Protein AF-A0A5E8CM77-F1 (afdb_monomer_lite)

Structure (mmCIF, N/CA/C/O backbone):
data_AF-A0A5E8CM77-F1
#
_entry.id   AF-A0A5E8CM77-F1
#
loop_
_atom_site.group_PDB
_atom_site.id
_atom_site.type_symbol
_atom_site.label_atom_id
_atom_site.label_alt_id
_atom_site.label_comp_id
_atom_site.label_asym_id
_atom_site.label_entity_id
_atom_site.label_seq_id
_atom_site.pdbx_PDB_ins_code
_atom_site.Cartn_x
_atom_site.Cartn_y
_atom_site.Cartn_z
_atom_site.occupancy
_atom_site.B_iso_or_equiv
_atom_site.auth_seq_id
_atom_site.auth_comp_id
_atom_site.auth_asym_id
_atom_site.auth_atom_id
_atom_site.pdbx_PDB_model_num
ATOM 1 N N . MET A 1 1 ? -7.711 -9.624 -10.843 1.00 57.88 1 MET A N 1
ATOM 2 C CA . MET 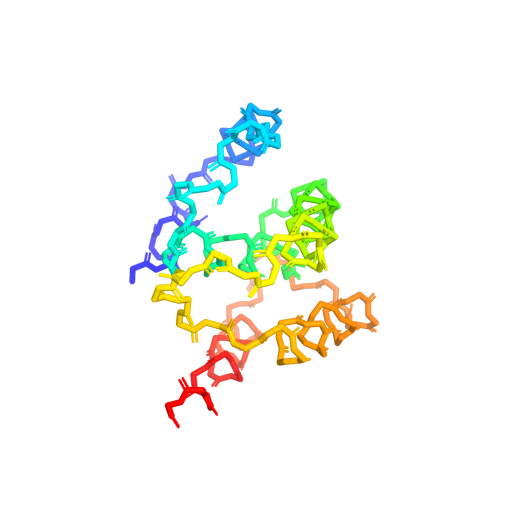A 1 1 ? -8.148 -8.214 -10.787 1.00 57.88 1 MET A CA 1
ATOM 3 C C . MET A 1 1 ? -7.085 -7.274 -10.222 1.00 57.88 1 MET A C 1
ATOM 5 O O . MET A 1 1 ? -6.697 -6.394 -10.967 1.00 57.88 1 MET A O 1
ATOM 9 N N . CYS A 1 2 ? -6.543 -7.426 -8.999 1.00 73.75 2 CYS A N 1
ATOM 10 C CA . CYS A 1 2 ? -5.488 -6.498 -8.528 1.00 73.75 2 CYS A CA 1
ATOM 11 C C . CYS A 1 2 ? -4.236 -6.499 -9.426 1.00 73.75 2 CYS A C 1
ATOM 13 O O . CYS A 1 2 ? -3.762 -5.435 -9.798 1.00 73.75 2 CYS A O 1
ATOM 15 N N . LEU A 1 3 ? -3.752 -7.673 -9.846 1.00 72.12 3 LEU A N 1
ATOM 16 C CA . LEU A 1 3 ? -2.615 -7.768 -10.768 1.00 72.12 3 LEU A CA 1
ATOM 17 C C . LEU A 1 3 ? -2.882 -7.047 -12.100 1.00 72.12 3 LEU A C 1
ATOM 19 O O . LEU A 1 3 ? -2.096 -6.198 -12.506 1.00 72.12 3 LEU A O 1
ATOM 23 N N . ASP A 1 4 ? -4.023 -7.331 -12.729 1.00 74.12 4 ASP A N 1
ATOM 24 C CA . ASP A 1 4 ? -4.399 -6.759 -14.029 1.00 74.12 4 ASP A CA 1
ATOM 25 C C . ASP A 1 4 ? -4.550 -5.233 -13.967 1.00 74.12 4 ASP A C 1
ATOM 27 O O . ASP A 1 4 ? -4.164 -4.527 -14.896 1.00 74.12 4 ASP A O 1
ATOM 31 N N . CYS A 1 5 ? -5.080 -4.706 -12.858 1.00 75.44 5 CYS A N 1
ATOM 32 C CA . CYS A 1 5 ? -5.170 -3.266 -12.638 1.00 75.44 5 CYS A CA 1
ATOM 33 C C . CYS A 1 5 ? -3.785 -2.627 -12.505 1.00 75.44 5 CYS A C 1
ATOM 35 O O . CYS A 1 5 ? -3.554 -1.565 -13.062 1.00 75.44 5 CYS A O 1
ATOM 37 N N . HIS A 1 6 ? -2.858 -3.253 -11.782 1.00 77.75 6 HIS A N 1
ATOM 38 C CA . HIS A 1 6 ? -1.551 -2.656 -11.509 1.00 77.75 6 HIS A CA 1
ATOM 39 C C . HIS A 1 6 ? -0.526 -2.853 -12.632 1.00 77.75 6 HIS A C 1
ATOM 41 O O . HIS A 1 6 ? 0.410 -2.067 -12.720 1.00 77.75 6 HIS A O 1
ATOM 47 N N . MET A 1 7 ? -0.691 -3.863 -13.490 1.00 80.69 7 MET A N 1
ATOM 48 C CA . MET A 1 7 ? 0.160 -4.060 -14.671 1.00 80.69 7 MET A CA 1
ATOM 49 C C . MET A 1 7 ? -0.138 -3.074 -15.805 1.00 80.69 7 MET A C 1
ATOM 51 O O . MET A 1 7 ? 0.757 -2.739 -16.571 1.00 80.69 7 MET A O 1
ATOM 55 N N . ASN A 1 8 ? -1.391 -2.633 -15.939 1.00 82.88 8 ASN A N 1
ATOM 56 C CA . ASN A 1 8 ? -1.831 -1.807 -17.070 1.00 82.88 8 ASN A CA 1
ATOM 57 C C . ASN A 1 8 ? -1.826 -0.298 -16.775 1.00 82.88 8 ASN A C 1
ATOM 59 O O . ASN A 1 8 ? -2.203 0.496 -17.636 1.00 82.88 8 ASN A O 1
ATOM 63 N N . LEU A 1 9 ? -1.442 0.112 -15.564 1.00 85.00 9 LEU A N 1
ATOM 64 C CA . LEU A 1 9 ? -1.411 1.513 -15.150 1.00 85.00 9 LEU A CA 1
ATOM 65 C C . LEU A 1 9 ? 0.024 2.024 -15.084 1.00 85.00 9 LEU A C 1
ATOM 67 O O . LEU A 1 9 ? 0.916 1.334 -14.599 1.00 85.00 9 LEU A O 1
ATOM 71 N N . SER A 1 10 ? 0.233 3.264 -15.527 1.00 88.25 10 SER A N 1
ATOM 72 C CA . SER A 1 10 ? 1.542 3.897 -15.411 1.00 88.25 10 SER A CA 1
ATOM 73 C C . SER A 1 10 ? 1.858 4.245 -13.955 1.00 88.25 10 SER A C 1
ATOM 75 O O . SER A 1 10 ? 0.974 4.545 -13.142 1.00 88.25 10 SER A O 1
ATOM 77 N N . ASN A 1 11 ? 3.148 4.257 -13.635 1.00 87.00 11 ASN A N 1
ATOM 78 C CA . ASN A 1 11 ? 3.632 4.624 -12.312 1.00 87.00 11 ASN A CA 1
ATOM 79 C C . ASN A 1 11 ? 3.218 6.054 -11.917 1.00 87.00 11 ASN A C 1
ATOM 81 O O . ASN A 1 11 ? 2.915 6.291 -10.746 1.00 87.00 11 ASN A O 1
ATOM 85 N N . GLU A 1 12 ? 3.150 6.987 -12.874 1.00 89.62 12 GLU A N 1
ATOM 86 C CA . GLU A 1 12 ? 2.690 8.367 -12.668 1.00 89.62 12 GLU A CA 1
ATOM 87 C C . GLU A 1 12 ? 1.205 8.426 -12.310 1.00 89.62 12 GLU A C 1
ATOM 89 O O . GLU A 1 12 ? 0.816 9.168 -11.406 1.00 89.62 12 GLU A O 1
ATOM 94 N N . TYR A 1 13 ? 0.372 7.631 -12.989 1.00 90.19 13 TYR A N 1
ATOM 95 C CA . TYR A 1 13 ? -1.060 7.567 -12.703 1.00 90.19 13 TYR A CA 1
ATOM 96 C C . TYR A 1 13 ? -1.323 7.038 -11.289 1.00 90.19 13 TYR A C 1
ATOM 98 O O . TYR A 1 13 ? -2.135 7.601 -10.548 1.00 90.19 13 TYR A O 1
ATOM 106 N N . ILE A 1 14 ? -0.613 5.976 -10.897 1.00 89.25 14 ILE A N 1
ATOM 107 C CA . ILE A 1 14 ? -0.720 5.390 -9.557 1.00 89.25 14 ILE A CA 1
ATOM 108 C C . ILE A 1 14 ? -0.245 6.394 -8.503 1.00 89.25 14 ILE A C 1
ATOM 110 O O . ILE A 1 14 ? -0.949 6.612 -7.522 1.00 89.25 14 ILE A O 1
ATOM 114 N N . ASN A 1 15 ? 0.893 7.054 -8.727 1.00 88.81 15 ASN A N 1
ATOM 115 C CA . ASN A 1 15 ? 1.424 8.066 -7.814 1.00 88.81 15 ASN A CA 1
ATOM 116 C C . ASN A 1 15 ? 0.417 9.202 -7.592 1.00 88.81 15 ASN A C 1
ATOM 118 O O . ASN A 1 15 ? 0.115 9.552 -6.450 1.00 88.81 15 ASN A O 1
ATOM 122 N N . LYS A 1 16 ? -0.165 9.727 -8.676 1.00 89.62 16 LYS A N 1
ATOM 123 C CA . LYS A 1 16 ? -1.205 10.755 -8.592 1.00 89.62 16 LYS A CA 1
ATOM 124 C C . LYS A 1 16 ? -2.415 10.262 -7.798 1.00 89.62 16 LYS A C 1
ATOM 126 O O . LYS A 1 16 ? -2.828 10.919 -6.853 1.00 89.62 16 LYS A O 1
ATOM 131 N N . SER A 1 17 ? -2.916 9.069 -8.118 1.00 88.19 17 SER A N 1
ATOM 132 C CA . SER A 1 17 ? -4.068 8.473 -7.427 1.00 88.19 17 SER A CA 1
ATOM 133 C C . SER A 1 17 ? -3.820 8.262 -5.928 1.00 88.19 17 SER A C 1
ATOM 135 O O . SER A 1 17 ? -4.725 8.455 -5.121 1.00 88.19 17 SER A O 1
ATOM 137 N N . LEU A 1 18 ? -2.599 7.874 -5.543 1.00 89.62 18 LEU A N 1
ATOM 138 C CA . LEU A 1 18 ? -2.196 7.737 -4.141 1.00 89.62 18 LEU A CA 1
ATOM 139 C C . LEU A 1 18 ? -2.069 9.105 -3.464 1.00 89.62 18 LEU A C 1
ATOM 141 O O . LEU A 1 18 ? -2.542 9.277 -2.344 1.00 89.62 18 LEU A O 1
ATOM 145 N N . SER A 1 19 ? -1.470 10.083 -4.139 1.00 86.75 19 SER A N 1
ATOM 146 C CA . SER A 1 19 ? -1.294 11.438 -3.604 1.00 86.75 19 SER A CA 1
ATOM 147 C C . SER A 1 19 ? -2.630 12.152 -3.372 1.00 86.75 19 SER A C 1
ATOM 149 O O . SER A 1 19 ? -2.766 12.890 -2.400 1.00 86.75 19 SER A O 1
ATOM 151 N N . ASP A 1 20 ? -3.628 11.874 -4.213 1.00 85.81 20 ASP A N 1
ATOM 152 C CA . ASP A 1 20 ? -4.992 12.404 -4.096 1.00 85.81 20 ASP A CA 1
ATOM 153 C C . ASP A 1 20 ? -5.831 11.663 -3.025 1.00 85.81 20 ASP A C 1
ATOM 155 O O . ASP A 1 20 ? -6.945 12.077 -2.693 1.00 85.81 20 ASP A O 1
ATOM 159 N N . SER A 1 21 ? -5.318 10.562 -2.458 1.00 80.56 21 SER A N 1
ATOM 160 C CA . SER A 1 21 ? -6.028 9.753 -1.461 1.00 80.56 21 SER A CA 1
ATOM 161 C C . SER A 1 21 ? -5.857 10.313 -0.037 1.00 80.56 21 SER A C 1
ATOM 163 O O . SER A 1 21 ? -4.977 9.932 0.736 1.00 80.56 21 SER A O 1
ATOM 165 N N . GLY A 1 22 ? -6.713 11.279 0.298 1.00 76.69 22 GLY A N 1
ATOM 166 C CA . GLY A 1 22 ? -6.721 11.969 1.587 1.00 76.69 22 GLY A CA 1
ATOM 167 C C . GLY A 1 22 ? -7.415 11.212 2.730 1.00 76.69 22 GLY A C 1
ATOM 168 O O . GLY A 1 22 ? -8.284 10.355 2.530 1.00 76.69 22 GLY A O 1
ATOM 169 N N . SER A 1 23 ? -7.046 11.562 3.967 1.00 83.31 23 SER A N 1
ATOM 170 C CA . SER A 1 23 ? -7.597 10.966 5.198 1.00 83.31 23 SER A CA 1
ATOM 171 C C . SER A 1 23 ? -9.101 11.192 5.386 1.00 83.31 23 SER A C 1
ATOM 173 O O . SER A 1 23 ? -9.779 10.409 6.055 1.00 83.31 23 SER A O 1
ATOM 175 N N . GLU A 1 24 ? -9.648 12.226 4.751 1.00 86.94 24 GLU A N 1
ATOM 176 C CA . GLU A 1 24 ? -11.070 12.547 4.733 1.00 86.94 24 GLU A CA 1
ATOM 177 C C . GLU A 1 24 ? -11.921 11.431 4.107 1.00 86.94 24 GLU A C 1
ATOM 179 O O . GLU A 1 24 ? -13.103 11.312 4.432 1.00 86.94 24 GLU A O 1
ATOM 184 N N . TYR A 1 25 ? -11.333 10.560 3.279 1.00 87.44 25 TYR A N 1
ATOM 185 C CA . TYR A 1 25 ? -12.038 9.468 2.602 1.00 87.44 25 TYR A CA 1
ATOM 186 C C . TYR A 1 25 ? -11.919 8.108 3.295 1.00 87.44 25 TYR A C 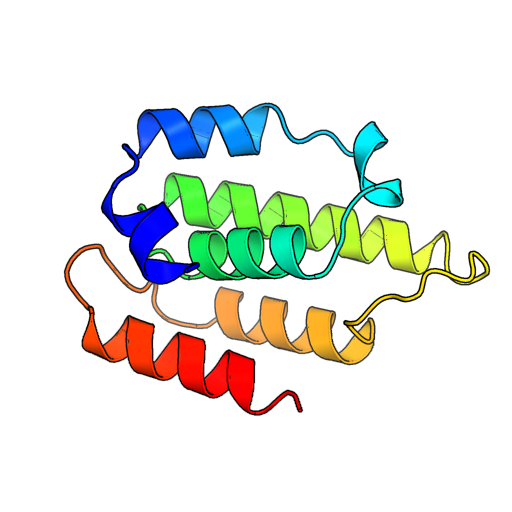1
ATOM 188 O O . TYR A 1 25 ? -12.536 7.148 2.835 1.00 87.44 25 TYR A O 1
ATOM 196 N N . PHE A 1 26 ? -11.198 7.997 4.414 1.00 89.69 26 PHE A N 1
ATOM 197 C CA . PHE A 1 26 ? -10.964 6.708 5.083 1.00 89.69 26 PHE A CA 1
ATOM 198 C C . PHE A 1 26 ? -12.243 5.979 5.510 1.00 89.69 26 PHE A C 1
ATOM 200 O O . PHE A 1 26 ? -12.289 4.752 5.488 1.00 89.69 26 PHE A O 1
ATOM 207 N N . HIS A 1 27 ? -13.315 6.712 5.806 1.00 86.31 27 HIS A N 1
ATOM 208 C CA . HIS A 1 27 ? -14.628 6.137 6.106 1.00 86.31 27 HIS A CA 1
ATOM 209 C C . HIS A 1 27 ? -15.295 5.429 4.912 1.00 86.31 27 HIS A C 1
ATOM 211 O O . HIS A 1 27 ? -16.256 4.691 5.107 1.00 86.31 27 HIS A O 1
ATOM 217 N N . LYS A 1 28 ? -14.811 5.657 3.684 1.00 86.38 28 LYS A N 1
ATOM 218 C CA . LYS A 1 28 ? -15.300 5.019 2.450 1.00 86.38 28 LYS A CA 1
ATOM 219 C C . LYS A 1 28 ? -14.431 3.846 1.999 1.00 86.38 28 LYS A C 1
ATOM 221 O O . LYS A 1 28 ? -14.782 3.189 1.023 1.00 86.38 28 LYS A O 1
ATOM 226 N N . TYR A 1 29 ? -13.293 3.606 2.653 1.00 86.81 29 TYR A N 1
ATOM 227 C CA . TYR A 1 29 ? -12.380 2.541 2.251 1.00 86.81 29 TYR A CA 1
ATOM 228 C C . TYR A 1 29 ? -13.009 1.176 2.528 1.00 86.81 29 TYR A C 1
ATOM 230 O O . TYR A 1 29 ? -13.465 0.903 3.639 1.00 86.81 29 TYR A O 1
ATOM 238 N N . ASN A 1 30 ? -12.988 0.313 1.518 1.00 83.00 30 ASN A N 1
ATOM 239 C CA . ASN A 1 30 ? -13.399 -1.085 1.602 1.00 83.00 30 ASN A CA 1
ATOM 240 C C . ASN A 1 30 ? -12.199 -2.019 1.357 1.00 83.00 30 ASN A C 1
ATOM 242 O O . ASN A 1 30 ? -11.081 -1.563 1.097 1.00 83.00 30 ASN A O 1
ATOM 246 N N . SER A 1 31 ? -12.418 -3.334 1.406 1.00 81.94 31 SER A N 1
ATOM 247 C CA . SER A 1 31 ? -11.363 -4.328 1.158 1.00 81.94 31 SER A CA 1
ATOM 248 C C . SER A 1 31 ? -10.642 -4.147 -0.170 1.00 81.94 31 SER A C 1
ATOM 250 O O . SER A 1 31 ? -9.432 -4.345 -0.224 1.00 81.94 31 SER A O 1
ATOM 252 N N . THR A 1 32 ? -11.337 -3.719 -1.225 1.00 84.75 32 THR A N 1
ATOM 253 C CA . THR A 1 32 ? -10.721 -3.475 -2.535 1.00 84.75 32 THR A CA 1
ATOM 254 C C . THR A 1 32 ? -9.708 -2.335 -2.453 1.00 84.75 32 THR A C 1
ATOM 256 O O . THR A 1 32 ? -8.575 -2.498 -2.908 1.00 84.75 32 THR A O 1
ATOM 259 N N . ASN A 1 33 ? -10.055 -1.219 -1.799 1.00 88.00 33 ASN A N 1
ATOM 260 C CA . ASN A 1 33 ? -9.110 -0.118 -1.570 1.00 88.00 33 ASN A CA 1
ATOM 261 C C . ASN A 1 33 ? -7.870 -0.594 -0.801 1.00 88.00 33 ASN A C 1
ATOM 263 O O . ASN A 1 33 ? -6.743 -0.293 -1.195 1.00 88.00 33 ASN A O 1
ATOM 267 N N . ILE A 1 34 ? -8.074 -1.370 0.269 1.00 88.19 34 ILE A N 1
ATOM 268 C CA . ILE A 1 34 ? -6.975 -1.886 1.094 1.00 88.19 34 ILE A CA 1
ATOM 269 C C . ILE A 1 34 ? -6.091 -2.853 0.303 1.00 88.19 34 ILE A C 1
ATOM 271 O O . ILE A 1 34 ? -4.869 -2.747 0.375 1.00 88.19 34 ILE A O 1
ATOM 275 N N . CYS A 1 35 ? -6.670 -3.739 -0.507 1.00 86.25 35 CYS A N 1
ATOM 276 C CA . CYS A 1 35 ? -5.919 -4.649 -1.370 1.00 86.25 35 CYS A CA 1
ATOM 277 C C . CYS A 1 35 ? -5.046 -3.898 -2.385 1.00 86.25 35 CYS A C 1
ATOM 279 O O . CYS A 1 35 ? -3.874 -4.237 -2.532 1.00 86.25 35 CYS A O 1
ATOM 281 N N . HIS A 1 36 ? -5.571 -2.857 -3.041 1.00 87.44 36 HIS A N 1
ATOM 282 C CA . HIS A 1 36 ? -4.784 -2.032 -3.967 1.00 87.44 36 HIS A CA 1
ATOM 283 C C . HIS A 1 36 ? -3.640 -1.294 -3.265 1.00 87.44 36 HIS A C 1
ATOM 285 O O . HIS A 1 36 ? -2.522 -1.249 -3.777 1.00 87.44 36 HIS A O 1
ATOM 291 N N . LEU A 1 37 ? -3.883 -0.770 -2.061 1.00 90.94 37 LEU A N 1
ATOM 292 C CA . LEU A 1 37 ? -2.837 -0.138 -1.260 1.00 90.94 37 LEU A CA 1
ATOM 293 C C . LEU A 1 37 ? -1.759 -1.137 -0.829 1.00 90.94 37 LEU A C 1
ATOM 295 O O . LEU A 1 37 ? -0.575 -0.844 -0.964 1.00 90.94 37 LEU A O 1
ATOM 299 N N . LEU A 1 38 ? -2.141 -2.325 -0.350 1.00 90.19 38 LEU A N 1
ATOM 300 C CA . LEU A 1 38 ? -1.197 -3.388 0.013 1.00 90.19 38 LEU A CA 1
ATOM 301 C C . LEU A 1 38 ? -0.361 -3.829 -1.191 1.00 90.19 38 LEU A C 1
ATOM 303 O O . LEU A 1 38 ? 0.837 -4.073 -1.058 1.00 90.19 38 LEU A O 1
ATOM 307 N N . PHE A 1 39 ? -0.974 -3.881 -2.371 1.00 89.00 39 PHE A N 1
ATOM 308 C CA . PHE A 1 39 ? -0.286 -4.198 -3.611 1.00 89.00 39 PHE A CA 1
ATOM 309 C C . PHE A 1 39 ? 0.729 -3.114 -3.991 1.00 89.00 39 PHE A C 1
ATOM 311 O O . PHE A 1 39 ? 1.895 -3.437 -4.210 1.00 89.00 39 PHE A O 1
ATOM 318 N N . SER A 1 40 ? 0.350 -1.833 -3.983 1.00 90.88 40 SER A N 1
ATOM 319 C CA . SER A 1 40 ? 1.302 -0.728 -4.190 1.00 90.88 40 SER A CA 1
ATOM 320 C C . SER A 1 40 ? 2.425 -0.736 -3.146 1.00 90.88 40 SER A C 1
ATOM 322 O O . SER A 1 40 ? 3.593 -0.551 -3.485 1.00 90.88 40 SER A O 1
ATOM 324 N N . ALA A 1 41 ? 2.098 -1.024 -1.882 1.00 92.31 41 ALA A N 1
ATOM 325 C CA . ALA A 1 41 ? 3.051 -1.110 -0.776 1.00 92.31 41 ALA A CA 1
ATOM 326 C C . ALA A 1 41 ? 4.078 -2.246 -0.939 1.00 92.31 41 ALA A C 1
ATOM 328 O O . ALA A 1 41 ? 5.143 -2.199 -0.322 1.00 92.31 41 ALA A O 1
ATOM 329 N N . SER A 1 42 ? 3.808 -3.240 -1.791 1.00 90.00 42 SER A N 1
ATOM 330 C CA . SER A 1 42 ? 4.770 -4.305 -2.095 1.00 90.00 42 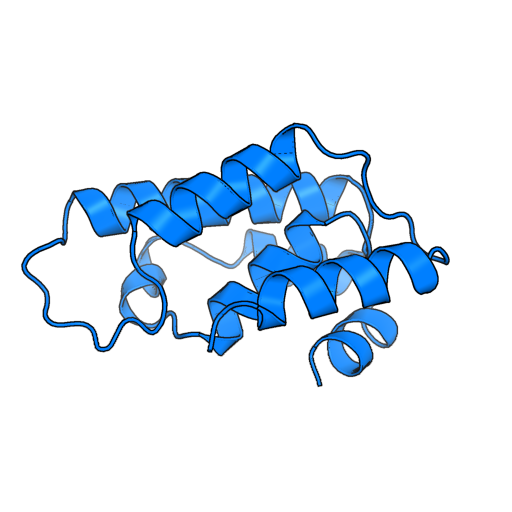SER A CA 1
ATOM 331 C C . SER A 1 42 ? 6.015 -3.803 -2.838 1.00 90.00 42 SER A C 1
ATOM 333 O O . SER A 1 42 ? 7.078 -4.404 -2.704 1.00 90.00 42 SER A O 1
ATOM 335 N N . GLY A 1 43 ? 5.919 -2.688 -3.574 1.00 88.88 43 GLY A N 1
ATOM 336 C CA . GLY A 1 43 ? 6.992 -2.188 -4.445 1.00 88.88 43 GLY A CA 1
ATOM 337 C C . GLY A 1 43 ? 6.779 -2.422 -5.935 1.00 88.88 43 GLY A C 1
ATOM 338 O O . GLY A 1 43 ? 7.543 -1.855 -6.714 1.00 88.88 43 GLY A O 1
ATOM 339 N N . PHE A 1 44 ? 5.752 -3.192 -6.326 1.00 86.75 44 PHE A N 1
ATOM 340 C CA . PHE A 1 44 ? 5.581 -3.642 -7.715 1.00 86.75 44 PHE A CA 1
ATOM 341 C C . PHE A 1 44 ? 5.569 -2.492 -8.725 1.00 86.75 44 PHE A C 1
ATOM 343 O O . PHE A 1 44 ? 6.202 -2.576 -9.769 1.00 86.75 44 PHE A O 1
ATOM 350 N N . ASN A 1 45 ? 4.907 -1.388 -8.378 1.00 86.06 45 ASN A N 1
ATOM 351 C CA . ASN A 1 45 ? 4.823 -0.186 -9.204 1.00 86.06 45 ASN A CA 1
ATOM 352 C C . ASN A 1 45 ? 5.842 0.881 -8.788 1.00 86.06 45 ASN A C 1
ATOM 354 O O . ASN A 1 45 ? 5.485 2.047 -8.731 1.00 86.06 45 ASN A O 1
ATOM 358 N N . ASN A 1 46 ? 7.082 0.502 -8.467 1.00 89.19 46 ASN A N 1
ATOM 359 C CA . ASN A 1 46 ? 8.183 1.349 -7.982 1.00 89.19 46 ASN A CA 1
ATOM 360 C C . ASN A 1 46 ? 8.187 1.718 -6.479 1.00 89.19 46 ASN A C 1
ATOM 362 O O . ASN A 1 46 ? 7.214 1.588 -5.732 1.00 89.19 46 ASN A O 1
ATOM 366 N N . LEU A 1 47 ? 9.349 2.216 -6.034 1.00 91.50 47 LEU A N 1
ATOM 367 C CA . LEU A 1 47 ? 9.624 2.560 -4.634 1.00 91.50 47 LEU A CA 1
ATOM 368 C C . LEU A 1 47 ? 8.878 3.806 -4.131 1.00 91.50 47 LEU A C 1
ATOM 370 O O . LEU A 1 47 ? 8.613 3.914 -2.930 1.00 91.50 47 LEU A O 1
ATOM 374 N N . ILE A 1 48 ? 8.533 4.737 -5.024 1.00 92.75 48 ILE A N 1
ATOM 375 C CA . ILE A 1 48 ? 7.761 5.938 -4.680 1.00 92.75 48 ILE A CA 1
ATOM 376 C C . ILE A 1 48 ? 6.336 5.520 -4.311 1.00 92.75 48 ILE A C 1
ATOM 378 O O . ILE A 1 48 ? 5.865 5.842 -3.220 1.00 92.75 48 ILE A O 1
ATOM 382 N N . ASN A 1 49 ? 5.695 4.712 -5.159 1.00 91.62 49 ASN A N 1
ATOM 383 C CA . ASN A 1 49 ? 4.351 4.190 -4.922 1.00 91.62 49 ASN A CA 1
ATOM 384 C C . ASN A 1 49 ? 4.298 3.309 -3.670 1.00 91.62 49 ASN A C 1
ATOM 386 O O . ASN A 1 49 ? 3.352 3.420 -2.889 1.00 91.62 49 ASN A O 1
ATOM 390 N N . ARG A 1 50 ? 5.348 2.518 -3.405 1.00 93.19 50 ARG A N 1
ATOM 391 C CA . ARG A 1 50 ? 5.494 1.793 -2.132 1.00 93.19 50 ARG A CA 1
ATOM 392 C C . ARG A 1 50 ? 5.480 2.720 -0.927 1.00 93.19 50 ARG A C 1
ATOM 394 O O . ARG A 1 50 ? 4.754 2.462 0.030 1.00 93.19 50 ARG A O 1
ATOM 401 N N . SER A 1 51 ? 6.287 3.776 -0.963 1.00 93.81 51 SER A N 1
ATOM 402 C CA . SER A 1 51 ? 6.427 4.704 0.162 1.00 93.81 51 SER A CA 1
ATOM 403 C C . SER A 1 51 ? 5.118 5.446 0.442 1.00 93.81 51 SER A C 1
ATOM 405 O O . SER A 1 51 ? 4.691 5.518 1.594 1.00 93.81 51 SER A O 1
ATOM 407 N N . LEU A 1 52 ? 4.441 5.919 -0.610 1.00 94.25 52 LEU A N 1
ATOM 408 C CA . LEU A 1 52 ? 3.136 6.576 -0.503 1.00 94.25 52 LEU A CA 1
ATOM 409 C C . LEU A 1 52 ? 2.059 5.625 0.027 1.00 94.25 52 LEU A C 1
ATOM 411 O O . LEU A 1 52 ? 1.353 5.959 0.976 1.00 94.25 52 LEU A O 1
ATOM 415 N N . ALA A 1 53 ? 1.958 4.419 -0.535 1.00 94.38 53 ALA A N 1
ATOM 416 C CA . ALA A 1 53 ? 0.963 3.441 -0.110 1.00 94.38 53 ALA A CA 1
ATOM 417 C C . ALA A 1 53 ? 1.158 3.002 1.349 1.00 94.38 53 ALA A C 1
ATOM 419 O O . ALA A 1 53 ? 0.179 2.885 2.085 1.00 94.38 53 ALA A O 1
ATOM 420 N N . LEU A 1 54 ? 2.407 2.813 1.795 1.00 94.81 54 LEU A N 1
ATOM 421 C CA . LEU A 1 54 ? 2.712 2.531 3.199 1.00 94.81 54 LEU A CA 1
ATOM 422 C C . LEU A 1 54 ? 2.264 3.671 4.117 1.00 94.81 54 LEU A C 1
ATOM 424 O O . LEU A 1 54 ? 1.613 3.403 5.124 1.00 94.81 54 LEU A O 1
ATOM 428 N N . LEU A 1 55 ? 2.545 4.925 3.752 1.00 95.12 55 LEU A N 1
ATOM 429 C CA . LEU A 1 55 ? 2.108 6.090 4.523 1.00 95.12 55 LEU A CA 1
ATOM 430 C C . LEU A 1 55 ? 0.576 6.154 4.638 1.00 95.12 55 LEU A C 1
ATOM 432 O O . LEU A 1 55 ? 0.041 6.369 5.726 1.00 95.12 55 LEU A O 1
ATOM 436 N N . ILE A 1 56 ? -0.143 5.921 3.537 1.00 94.94 56 ILE A N 1
ATOM 437 C CA . ILE A 1 56 ? -1.614 5.904 3.524 1.00 94.94 56 ILE A CA 1
ATOM 438 C C . ILE A 1 56 ? -2.152 4.776 4.411 1.00 94.94 56 ILE A C 1
ATOM 440 O O . ILE A 1 56 ? -3.064 5.007 5.203 1.00 94.94 56 ILE A O 1
ATOM 444 N N . LEU A 1 57 ? -1.580 3.571 4.323 1.00 93.50 57 LEU A N 1
ATOM 445 C CA . LEU A 1 57 ? -1.981 2.430 5.149 1.00 93.50 57 LEU A CA 1
ATOM 446 C C . LEU A 1 57 ? -1.730 2.677 6.647 1.00 93.50 57 LEU A C 1
ATOM 448 O O . LEU A 1 57 ? -2.546 2.280 7.479 1.00 93.50 57 LEU A O 1
ATOM 452 N N . GLU A 1 58 ? -0.637 3.352 7.005 1.00 93.38 58 GLU A N 1
ATOM 453 C CA . GLU A 1 58 ? -0.345 3.742 8.389 1.00 93.38 58 GLU A CA 1
ATOM 454 C C . GLU A 1 58 ? -1.321 4.800 8.907 1.00 93.38 58 GLU A C 1
ATOM 456 O O . GLU A 1 58 ? -1.857 4.659 10.011 1.00 93.38 58 GLU A O 1
ATOM 461 N N . ASN A 1 59 ? -1.619 5.813 8.093 1.00 93.81 59 ASN A N 1
ATOM 462 C CA . ASN A 1 59 ? -2.623 6.825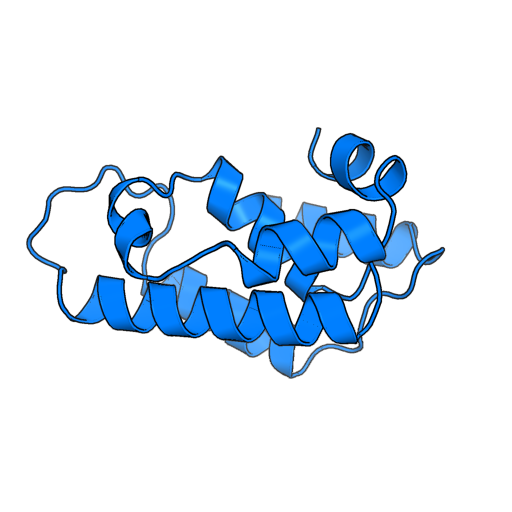 8.413 1.00 93.81 59 ASN A CA 1
ATOM 463 C C . ASN A 1 59 ? -4.016 6.199 8.566 1.00 93.81 59 ASN A C 1
ATOM 465 O O . ASN A 1 59 ? -4.752 6.546 9.493 1.00 93.81 59 ASN A O 1
ATOM 469 N N . TYR A 1 60 ? -4.358 5.236 7.709 1.00 91.81 60 TYR A N 1
ATOM 470 C CA . TYR A 1 60 ? -5.604 4.485 7.802 1.00 91.81 60 TYR A CA 1
ATOM 471 C C . TYR A 1 60 ? -5.665 3.661 9.094 1.00 91.81 60 TYR A C 1
ATOM 473 O O . TYR A 1 60 ? -6.644 3.757 9.830 1.00 91.81 60 TYR A O 1
ATOM 481 N N . LEU A 1 61 ? -4.602 2.928 9.451 1.00 89.88 61 LEU A N 1
ATOM 482 C CA . LEU A 1 61 ? -4.523 2.213 10.732 1.00 89.88 61 LEU A CA 1
ATOM 483 C C . LEU A 1 61 ? -4.677 3.137 11.941 1.00 89.88 61 LEU A C 1
ATOM 485 O O . LEU A 1 61 ? -5.374 2.795 12.903 1.00 89.88 61 LEU A O 1
ATOM 489 N N . PHE A 1 62 ? -4.024 4.299 11.913 1.00 90.38 62 PHE A N 1
ATOM 490 C CA . PHE A 1 62 ? -4.165 5.293 12.968 1.00 90.38 62 PHE A CA 1
ATOM 491 C C . PHE A 1 62 ? -5.618 5.760 13.078 1.00 90.38 62 PHE A C 1
ATOM 493 O O . PHE A 1 62 ? -6.183 5.761 14.175 1.00 90.38 62 PHE A O 1
ATOM 500 N N . TRP A 1 63 ? -6.253 6.070 11.949 1.00 90.75 63 TRP A N 1
ATOM 501 C CA . TRP A 1 63 ? -7.656 6.457 11.904 1.00 90.75 63 TRP A CA 1
ATOM 502 C C . TRP A 1 63 ? -8.583 5.354 12.440 1.00 90.75 63 TRP A C 1
ATOM 504 O O . TRP A 1 63 ? -9.431 5.643 13.285 1.00 90.75 63 TRP A O 1
ATOM 514 N N . LEU A 1 64 ? -8.369 4.086 12.071 1.00 87.06 64 LEU A N 1
ATOM 515 C CA . LEU A 1 64 ? -9.102 2.941 12.632 1.00 87.06 64 LEU A CA 1
ATOM 516 C C . LEU A 1 64 ? -8.973 2.861 14.153 1.00 87.06 64 LEU A C 1
ATOM 518 O O . LEU A 1 64 ? -9.955 2.638 14.860 1.00 87.06 64 LEU A O 1
ATOM 522 N N . SER A 1 65 ? -7.767 3.090 14.677 1.00 85.81 65 SER A N 1
ATOM 523 C CA . SER A 1 65 ? -7.514 3.046 16.119 1.00 85.81 65 SER A CA 1
ATOM 524 C C . SER A 1 65 ? -8.278 4.118 16.907 1.00 85.81 65 SER A C 1
ATOM 526 O O . SER A 1 65 ? -8.591 3.895 18.079 1.00 85.81 65 SER A O 1
ATOM 528 N N . LYS A 1 66 ? -8.597 5.253 16.268 1.00 87.75 66 LYS A N 1
ATOM 529 C CA . LYS A 1 66 ? -9.382 6.359 16.838 1.00 87.75 66 LYS A CA 1
ATOM 530 C C . LYS A 1 66 ? -10.889 6.177 16.657 1.00 87.75 66 LYS A C 1
ATOM 532 O O . LYS A 1 66 ? -11.652 6.711 17.452 1.00 87.75 66 LYS A O 1
ATOM 537 N N . ASN A 1 67 ? -11.304 5.392 15.664 1.00 84.81 67 ASN A N 1
ATOM 538 C CA . ASN A 1 67 ? -12.700 5.219 15.261 1.00 84.81 67 ASN A CA 1
ATOM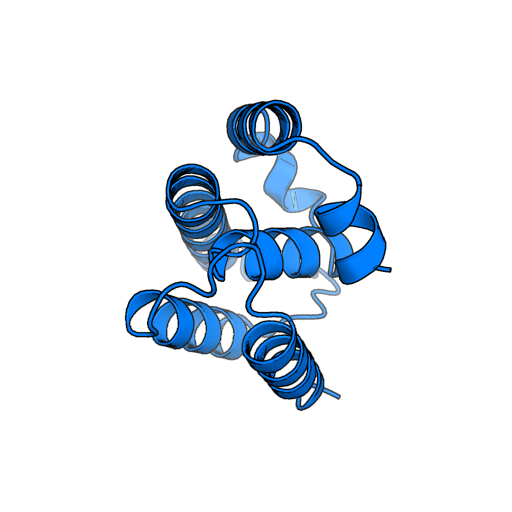 539 C C . ASN A 1 67 ? -13.248 3.804 15.542 1.00 84.81 67 ASN A C 1
ATOM 541 O O . ASN A 1 67 ? -14.200 3.371 14.901 1.00 84.81 67 ASN A O 1
ATOM 545 N N . LYS A 1 68 ? -12.681 3.087 16.526 1.00 65.25 68 LYS A N 1
ATOM 546 C CA . LYS A 1 68 ? -13.002 1.678 16.854 1.00 65.25 68 LYS A CA 1
ATOM 547 C C . LYS A 1 68 ? -14.484 1.373 17.122 1.00 65.25 68 LYS A C 1
ATOM 549 O O . LYS A 1 68 ? -14.876 0.219 17.024 1.00 65.25 68 LYS A O 1
ATOM 554 N N . ASN A 1 69 ? -15.286 2.379 17.473 1.00 59.47 69 ASN A N 1
ATOM 555 C CA . ASN A 1 69 ? -16.715 2.221 17.767 1.00 59.47 69 ASN A CA 1
ATOM 556 C C . ASN A 1 69 ? -17.611 2.352 16.528 1.00 59.47 69 ASN A C 1
ATOM 558 O O . ASN A 1 69 ? -18.824 2.175 16.633 1.00 59.47 69 ASN A O 1
ATOM 562 N N . ILE A 1 70 ? -17.049 2.689 15.366 1.00 60.97 70 ILE A N 1
ATOM 563 C CA . ILE A 1 70 ? -17.817 2.724 14.129 1.00 60.97 70 ILE A CA 1
ATOM 564 C C . ILE A 1 70 ? -17.874 1.294 13.602 1.00 60.97 70 ILE A C 1
ATOM 566 O O . ILE A 1 70 ? -16.844 0.686 13.316 1.00 60.97 70 ILE A O 1
ATOM 570 N N . ASN A 1 71 ? -19.091 0.759 13.522 1.00 51.91 71 ASN A N 1
ATOM 571 C CA . ASN A 1 71 ? -19.399 -0.598 13.087 1.00 51.91 71 ASN A CA 1
ATOM 572 C C . ASN A 1 71 ? -19.184 -0.720 11.570 1.00 51.91 71 ASN A C 1
ATOM 574 O O . ASN A 1 71 ? -20.122 -0.881 10.792 1.00 51.91 71 ASN A O 1
ATOM 578 N N . PHE A 1 72 ? -17.946 -0.538 11.125 1.00 55.41 72 PHE A N 1
ATOM 579 C CA . PHE A 1 72 ? -17.586 -0.846 9.762 1.00 55.41 72 PHE A CA 1
ATOM 580 C C . PHE A 1 72 ? -17.559 -2.364 9.644 1.00 55.41 72 PHE A C 1
ATOM 582 O O . PHE A 1 72 ? -16.873 -3.038 10.413 1.00 55.41 72 PHE A O 1
ATOM 589 N N . GLN A 1 73 ? -18.269 -2.899 8.655 1.00 52.44 73 GLN A N 1
ATOM 590 C CA . GLN A 1 73 ? -17.961 -4.210 8.091 1.00 52.44 73 GLN A CA 1
ATOM 591 C C . GLN A 1 73 ? -16.566 -4.123 7.455 1.00 52.44 73 GLN A C 1
ATOM 593 O O . GLN A 1 73 ? -16.412 -3.982 6.248 1.00 52.44 73 GLN A O 1
ATOM 598 N N . GLN A 1 74 ? -15.535 -4.052 8.291 1.00 59.34 74 GLN A N 1
ATOM 599 C CA . GLN A 1 74 ? -14.155 -4.037 7.859 1.00 59.34 74 GLN A CA 1
ATOM 600 C C . GLN A 1 74 ? -13.719 -5.481 7.727 1.00 59.34 74 GLN A C 1
ATOM 602 O O . GLN A 1 74 ? -13.501 -6.171 8.721 1.00 59.34 74 GLN A O 1
ATOM 607 N N . ASP A 1 75 ? -13.539 -5.903 6.481 1.00 58.69 75 ASP A N 1
ATOM 608 C CA . ASP A 1 75 ? -12.989 -7.214 6.130 1.00 58.69 75 ASP A CA 1
ATOM 609 C C . ASP A 1 75 ? -11.589 -7.447 6.747 1.00 58.69 75 ASP A C 1
ATOM 611 O O . ASP A 1 75 ? -11.104 -8.575 6.824 1.00 58.69 75 ASP A O 1
ATOM 615 N N . PHE A 1 76 ? -10.929 -6.384 7.230 1.00 63.62 76 PHE A N 1
ATOM 616 C CA . PHE A 1 76 ? -9.611 -6.431 7.854 1.00 63.62 76 PHE A CA 1
ATOM 617 C C . PHE A 1 76 ? -9.652 -6.147 9.359 1.00 63.62 76 PHE A C 1
ATOM 619 O O . PHE A 1 76 ? -9.911 -5.034 9.809 1.00 63.62 76 PHE A O 1
ATOM 626 N N . ASN A 1 77 ? -9.253 -7.142 10.155 1.00 75.25 77 ASN A N 1
ATOM 627 C CA . ASN A 1 77 ? -8.930 -6.954 11.568 1.00 75.25 77 ASN A CA 1
ATOM 628 C C . ASN A 1 77 ? -7.714 -6.009 11.720 1.00 75.25 77 ASN A C 1
ATOM 630 O O . ASN A 1 77 ? -6.665 -6.255 11.121 1.00 75.25 77 ASN A O 1
ATOM 634 N N . ILE A 1 78 ? -7.818 -4.973 12.566 1.00 80.06 78 ILE A N 1
ATOM 635 C CA . ILE A 1 78 ? -6.749 -3.984 12.837 1.00 80.06 78 ILE A CA 1
ATOM 636 C C . ILE A 1 78 ? -5.403 -4.652 13.167 1.00 80.06 78 ILE A C 1
ATOM 638 O O . ILE A 1 78 ? -4.362 -4.236 12.657 1.00 80.06 78 ILE A O 1
ATOM 642 N N . SER A 1 79 ? -5.405 -5.696 14.004 1.00 81.81 79 SER A N 1
ATOM 643 C CA . SER A 1 79 ? -4.184 -6.425 14.377 1.00 81.81 79 SER A CA 1
ATOM 644 C C . SER A 1 79 ? -3.548 -7.098 13.160 1.00 81.81 79 SER A C 1
ATOM 646 O O . SER A 1 79 ? -2.333 -7.035 12.969 1.00 81.81 79 SER A O 1
ATOM 648 N N . LYS A 1 80 ? -4.383 -7.672 12.292 1.00 81.38 80 LYS A N 1
ATOM 649 C CA . LYS A 1 80 ? -3.952 -8.340 11.066 1.00 81.38 80 LYS A CA 1
ATOM 650 C C . LYS A 1 80 ? -3.341 -7.349 10.080 1.00 81.38 80 LYS A C 1
ATOM 652 O O . LYS A 1 80 ? -2.228 -7.575 9.614 1.00 81.38 80 LYS A O 1
ATOM 657 N N . LEU A 1 81 ? -4.020 -6.229 9.828 1.00 84.88 81 LEU A N 1
ATOM 658 C CA . LEU A 1 81 ? -3.514 -5.174 8.948 1.00 84.88 81 LEU A CA 1
ATOM 659 C C . LEU A 1 81 ? -2.208 -4.567 9.487 1.00 84.88 81 LEU A C 1
ATOM 661 O O . LEU A 1 81 ? -1.260 -4.379 8.729 1.00 84.88 81 LEU A O 1
ATOM 665 N N . SER A 1 82 ? -2.109 -4.348 10.803 1.00 88.25 82 SER A N 1
ATOM 666 C CA . SER A 1 82 ? -0.867 -3.897 11.447 1.00 88.25 82 SER A CA 1
ATOM 667 C C . SER A 1 82 ? 0.296 -4.863 11.227 1.00 88.25 82 SER A C 1
ATOM 669 O O . SER A 1 82 ? 1.398 -4.427 10.891 1.00 88.25 82 SER A O 1
ATOM 671 N N . ASN A 1 83 ? 0.060 -6.169 11.367 1.00 87.75 83 ASN A N 1
ATOM 672 C CA . ASN A 1 83 ? 1.088 -7.175 11.120 1.00 87.75 83 ASN A CA 1
ATOM 673 C C . ASN A 1 83 ? 1.501 -7.219 9.644 1.00 87.75 83 ASN A C 1
ATOM 675 O O . ASN A 1 83 ? 2.697 -7.245 9.368 1.00 87.75 83 ASN A O 1
ATOM 679 N N . LEU A 1 84 ? 0.549 -7.138 8.706 1.00 88.00 84 LEU A N 1
ATOM 680 C CA . LEU A 1 84 ? 0.860 -7.081 7.274 1.00 88.00 84 LEU A CA 1
ATOM 681 C C . LEU A 1 84 ? 1.760 -5.892 6.927 1.00 88.00 84 LEU A C 1
ATOM 683 O O . LEU A 1 84 ? 2.780 -6.075 6.267 1.00 88.00 84 LEU A O 1
ATOM 687 N N . ILE A 1 85 ? 1.419 -4.688 7.395 1.00 90.62 85 ILE A N 1
ATOM 688 C CA . ILE A 1 85 ? 2.233 -3.493 7.132 1.00 90.62 85 ILE A CA 1
ATOM 689 C C . ILE A 1 85 ? 3.644 -3.675 7.693 1.00 90.62 85 ILE A C 1
ATOM 691 O O . ILE A 1 85 ? 4.615 -3.403 6.990 1.00 90.62 85 ILE A O 1
ATOM 695 N N . LYS A 1 86 ? 3.784 -4.184 8.926 1.00 90.31 86 LYS A N 1
ATOM 696 C CA . LYS A 1 86 ? 5.103 -4.468 9.517 1.00 90.31 86 LYS A CA 1
ATOM 697 C C . LYS A 1 86 ? 5.915 -5.422 8.645 1.00 90.31 86 LYS A C 1
ATOM 699 O O . LYS A 1 86 ? 7.076 -5.129 8.367 1.00 90.31 86 LYS A O 1
ATOM 704 N N . THR A 1 87 ? 5.306 -6.512 8.179 1.00 88.88 87 THR A N 1
ATOM 705 C CA . THR A 1 87 ? 5.953 -7.474 7.280 1.00 88.88 87 THR A CA 1
ATOM 706 C C . THR A 1 87 ? 6.396 -6.811 5.976 1.00 88.88 87 THR A C 1
ATOM 708 O O . THR A 1 87 ? 7.543 -6.983 5.570 1.00 88.88 87 THR A O 1
ATOM 711 N N . ILE A 1 88 ? 5.546 -5.999 5.342 1.00 89.88 88 ILE A N 1
ATOM 712 C CA . ILE A 1 88 ? 5.879 -5.306 4.086 1.00 89.88 88 ILE A CA 1
ATOM 713 C C . ILE A 1 88 ? 7.038 -4.315 4.275 1.00 89.88 88 ILE A C 1
ATOM 715 O O . ILE A 1 88 ? 7.907 -4.207 3.406 1.00 89.88 88 ILE A O 1
ATOM 719 N N . LYS A 1 89 ? 7.091 -3.604 5.410 1.00 88.25 89 LYS A N 1
ATOM 720 C CA . LYS A 1 89 ? 8.161 -2.631 5.694 1.00 88.25 89 LYS A CA 1
ATOM 721 C C . LYS A 1 89 ? 9.542 -3.283 5.777 1.00 88.25 89 LYS A C 1
ATOM 723 O O . LYS A 1 89 ? 10.502 -2.678 5.306 1.00 88.25 89 LYS A O 1
ATOM 728 N N . VAL A 1 90 ? 9.632 -4.492 6.340 1.00 88.00 90 VAL A N 1
ATOM 729 C CA . VAL A 1 90 ? 10.901 -5.235 6.490 1.00 88.00 90 VAL A CA 1
ATOM 730 C C . VAL A 1 90 ? 11.221 -6.154 5.308 1.00 88.00 90 VAL A C 1
ATOM 732 O O . VAL A 1 90 ? 12.336 -6.660 5.213 1.00 88.00 90 VAL A O 1
ATOM 735 N N . SER A 1 91 ? 10.258 -6.377 4.412 1.00 85.62 91 SER A N 1
ATOM 736 C CA . SER A 1 91 ? 10.452 -7.177 3.202 1.00 85.62 91 SER A CA 1
ATOM 737 C C . SER A 1 91 ? 11.203 -6.388 2.131 1.00 85.62 91 SER A C 1
ATOM 739 O O . SER A 1 91 ? 11.066 -5.165 2.028 1.00 85.62 91 SER A O 1
ATOM 741 N N . GLN A 1 92 ? 11.963 -7.105 1.301 1.00 86.19 92 GLN A N 1
ATOM 742 C CA . GLN A 1 92 ? 12.530 -6.536 0.080 1.00 86.19 92 GLN A CA 1
ATOM 743 C C . GLN A 1 92 ? 11.397 -6.058 -0.846 1.00 86.19 92 GLN A C 1
ATOM 745 O O . GLN A 1 92 ? 10.397 -6.771 -0.974 1.00 86.19 92 GLN A O 1
ATOM 750 N N . PRO A 1 93 ? 11.516 -4.873 -1.476 1.00 86.81 93 PRO A N 1
ATOM 751 C CA . PRO A 1 93 ? 10.544 -4.420 -2.461 1.00 86.81 93 PRO A CA 1
ATOM 752 C C . PRO A 1 93 ? 10.452 -5.407 -3.626 1.00 86.81 93 PRO A C 1
ATOM 754 O O . PRO A 1 93 ? 11.470 -5.817 -4.182 1.00 86.81 93 PRO A O 1
ATOM 757 N N . ILE A 1 94 ? 9.231 -5.753 -4.014 1.00 85.38 94 ILE A N 1
ATOM 758 C CA . ILE A 1 94 ? 8.957 -6.549 -5.209 1.00 85.38 94 ILE A CA 1
ATOM 759 C C . ILE A 1 94 ? 9.078 -5.602 -6.392 1.00 85.38 94 ILE A C 1
ATOM 761 O O . ILE A 1 94 ? 8.241 -4.725 -6.534 1.00 85.38 94 ILE A O 1
ATOM 765 N N . LEU A 1 95 ? 10.126 -5.708 -7.201 1.00 78.56 95 LEU A N 1
ATOM 766 C CA . LEU A 1 95 ? 10.313 -4.795 -8.328 1.00 78.56 95 LEU A CA 1
ATOM 767 C C . LEU A 1 95 ? 9.434 -5.190 -9.519 1.00 78.56 95 LEU A C 1
ATOM 769 O O . LEU A 1 95 ? 9.068 -6.355 -9.689 1.00 78.56 95 LEU A O 1
ATOM 773 N N . GLU A 1 96 ? 9.125 -4.200 -10.356 1.00 67.44 96 GLU A N 1
ATOM 774 C CA . GLU A 1 96 ? 8.489 -4.393 -11.657 1.00 67.44 96 GLU A CA 1
ATOM 775 C C . GLU A 1 96 ? 9.286 -5.472 -12.420 1.00 67.44 96 GLU A C 1
ATOM 777 O O . GLU A 1 96 ? 10.509 -5.361 -12.538 1.00 67.44 96 GLU A O 1
ATOM 782 N N . ASN A 1 97 ? 8.602 -6.538 -12.860 1.00 69.88 97 ASN A N 1
ATOM 783 C CA . ASN A 1 97 ? 9.111 -7.794 -13.457 1.00 69.88 97 ASN A CA 1
ATOM 784 C C . ASN A 1 97 ? 9.298 -9.010 -12.527 1.00 69.88 97 ASN A C 1
ATOM 786 O O . ASN A 1 97 ? 9.362 -10.131 -13.041 1.00 69.88 97 ASN A O 1
ATOM 790 N N . ASP A 1 98 ? 9.285 -8.871 -11.196 1.00 80.62 98 ASP A N 1
ATOM 791 C CA . ASP A 1 98 ? 9.299 -10.037 -10.291 1.00 80.62 98 ASP A CA 1
ATOM 792 C C . ASP A 1 98 ? 7.883 -10.580 -10.034 1.00 80.62 98 ASP A C 1
ATOM 794 O O . ASP A 1 98 ? 7.311 -10.524 -8.940 1.00 80.62 98 ASP A O 1
ATOM 798 N N . THR A 1 99 ? 7.294 -11.117 -11.101 1.00 73.44 99 THR A N 1
ATOM 799 C CA . THR A 1 99 ? 5.929 -11.664 -11.087 1.00 73.44 99 THR A CA 1
ATOM 800 C C . THR A 1 99 ? 5.800 -12.846 -10.116 1.00 73.44 99 THR A C 1
ATOM 802 O O . THR A 1 99 ? 4.735 -13.062 -9.542 1.00 73.44 99 THR A O 1
ATOM 805 N N . ASN A 1 100 ? 6.881 -13.594 -9.871 1.00 78.94 100 ASN A N 1
ATOM 806 C CA . ASN A 1 100 ? 6.873 -14.728 -8.945 1.00 78.94 100 ASN A CA 1
ATOM 807 C C . ASN A 1 100 ? 6.811 -14.273 -7.485 1.00 78.94 100 ASN A C 1
ATOM 809 O O . ASN A 1 100 ? 5.975 -14.783 -6.730 1.00 78.94 100 ASN A O 1
ATOM 813 N N . ALA A 1 101 ? 7.638 -13.300 -7.089 1.00 80.81 101 ALA A N 1
ATOM 814 C CA . ALA A 1 101 ? 7.548 -12.705 -5.759 1.00 80.81 101 ALA A CA 1
ATOM 815 C C . ALA A 1 101 ? 6.179 -12.052 -5.544 1.00 80.81 101 ALA A C 1
ATOM 817 O O . ALA A 1 101 ? 5.593 -12.180 -4.467 1.00 80.81 101 ALA A O 1
ATOM 818 N N . LEU A 1 102 ? 5.619 -11.435 -6.585 1.00 76.12 102 LEU A N 1
ATOM 819 C CA . LEU A 1 102 ? 4.285 -10.855 -6.539 1.00 76.12 102 LEU A CA 1
ATOM 820 C C . LEU A 1 102 ? 3.176 -11.895 -6.350 1.00 76.12 102 LEU A C 1
ATOM 822 O O . LEU A 1 102 ? 2.302 -11.714 -5.506 1.00 76.12 102 LEU A O 1
ATOM 826 N N . ILE A 1 103 ? 3.207 -13.001 -7.095 1.00 76.62 103 ILE A N 1
ATOM 827 C CA . ILE A 1 103 ? 2.253 -14.104 -6.917 1.00 76.62 103 ILE A CA 1
ATOM 828 C C . ILE A 1 103 ? 2.363 -14.669 -5.499 1.00 76.62 103 ILE A C 1
ATOM 830 O O . ILE A 1 103 ? 1.341 -14.937 -4.867 1.00 76.62 103 ILE A O 1
ATOM 834 N N . LEU A 1 104 ? 3.582 -14.834 -4.978 1.00 79.06 104 LEU A N 1
ATOM 835 C CA . LEU A 1 104 ? 3.804 -15.297 -3.610 1.00 79.06 104 LEU A CA 1
ATOM 836 C C . LEU A 1 104 ? 3.236 -14.308 -2.583 1.00 79.06 104 LEU A C 1
ATOM 838 O O . LEU A 1 104 ? 2.577 -14.719 -1.629 1.00 79.06 104 LEU A O 1
ATOM 842 N N . PHE A 1 105 ? 3.429 -13.009 -2.806 1.00 80.69 105 PHE A N 1
ATOM 843 C CA . PHE A 1 105 ? 2.852 -11.951 -1.986 1.00 80.69 105 PHE A CA 1
ATOM 844 C C . PHE A 1 105 ? 1.321 -11.998 -1.988 1.00 80.69 105 PHE A C 1
ATOM 846 O O . PHE A 1 105 ? 0.718 -12.048 -0.919 1.00 80.69 105 PHE A O 1
ATOM 853 N N . ILE A 1 106 ? 0.687 -12.084 -3.161 1.00 75.56 106 ILE A N 1
ATOM 854 C CA . ILE A 1 106 ? -0.775 -12.201 -3.290 1.00 75.56 106 ILE A CA 1
ATOM 855 C C . ILE A 1 106 ? -1.286 -13.468 -2.595 1.00 75.56 106 ILE A C 1
ATOM 857 O O . ILE A 1 106 ? -2.282 -13.412 -1.879 1.00 75.56 106 ILE A O 1
ATOM 861 N N . LYS A 1 107 ? -0.597 -14.605 -2.745 1.00 74.12 107 LYS A N 1
ATOM 862 C CA . LYS A 1 107 ? -0.953 -15.843 -2.035 1.00 74.12 107 LYS A CA 1
ATOM 863 C C . LYS A 1 107 ? -0.886 -15.661 -0.521 1.00 74.12 107 LYS A C 1
ATOM 865 O O . LYS A 1 107 ? -1.800 -16.088 0.174 1.00 74.12 107 LYS A O 1
ATOM 870 N N . ASN A 1 108 ? 0.131 -14.967 -0.014 1.00 69.75 108 ASN A N 1
ATOM 871 C CA . ASN A 1 108 ? 0.237 -14.643 1.409 1.00 69.75 108 ASN A CA 1
ATOM 872 C C . ASN A 1 108 ? -0.861 -13.671 1.877 1.00 69.75 108 ASN A C 1
ATOM 874 O O . ASN A 1 108 ? -1.306 -13.772 3.019 1.00 69.75 108 ASN A O 1
ATOM 878 N N . LEU A 1 109 ? -1.351 -12.784 1.002 1.00 68.31 109 LEU A N 1
ATOM 879 C CA . LEU A 1 109 ? -2.551 -11.980 1.264 1.00 68.31 109 LEU A CA 1
ATOM 880 C C . LEU A 1 109 ? -3.837 -12.827 1.284 1.00 68.31 109 LEU A C 1
ATOM 882 O O . LEU A 1 109 ? -4.781 -12.453 1.967 1.00 68.31 109 LEU A O 1
ATOM 886 N N . GLN A 1 110 ? -3.884 -13.952 0.560 1.00 60.56 110 GLN A N 1
ATOM 887 C CA . GLN A 1 110 ? -5.039 -14.858 0.444 1.00 60.56 110 GLN A CA 1
ATOM 888 C C . GLN A 1 110 ? -5.071 -16.007 1.468 1.00 60.56 110 GLN A C 1
ATOM 890 O O . GLN A 1 110 ? -6.087 -16.687 1.572 1.00 60.56 110 GLN A O 1
ATOM 895 N N . ILE A 1 111 ? -4.055 -16.166 2.330 1.00 46.47 111 ILE A N 1
ATOM 896 C CA . ILE A 1 111 ? -4.147 -16.958 3.590 1.00 46.47 111 ILE A CA 1
ATOM 897 C C . ILE A 1 111 ? -5.045 -16.223 4.629 1.00 46.47 111 ILE A C 1
ATOM 899 O O . ILE A 1 111 ? -5.053 -16.465 5.834 1.00 46.47 111 ILE A O 1
ATOM 903 N N . ILE A 1 112 ? -5.839 -15.272 4.147 1.00 39.38 112 ILE A N 1
ATOM 904 C CA . ILE A 1 112 ? -6.825 -14.472 4.849 1.00 39.38 112 ILE A CA 1
ATOM 905 C C . ILE A 1 112 ? -8.189 -14.820 4.243 1.00 39.38 112 ILE A C 1
ATOM 907 O O . ILE A 1 112 ? -8.843 -13.966 3.660 1.00 39.38 112 ILE A O 1
ATOM 911 N N . ASN A 1 113 ? -8.579 -16.087 4.360 1.00 31.97 113 ASN A N 1
ATOM 912 C CA . ASN A 1 113 ? -9.985 -16.480 4.400 1.00 31.97 113 ASN A CA 1
ATOM 913 C C . ASN A 1 113 ? -10.290 -16.890 5.837 1.00 31.97 113 ASN A C 1
ATOM 915 O O . ASN A 1 113 ? -9.519 -17.722 6.367 1.00 31.97 113 ASN A O 1
#

Radius of gyration: 13.52 Å; chains: 1; bounding box: 32×30×35 Å

pLDDT: mean 81.58, std 12.3, range [31.97, 95.12]

Foldseek 3Di:
DLVVVLVPDALVRLLVVLVPDDPVCLVVDAPVNLVNLLLLLLQQSHPSSVVSSLVSLVSSLVVCVVPVVPPDPHLDDSVRSVVSSVCSVPDDRCYHPNVVVSVVSVVVVVVSD

Sequence (113 aa):
MCLDCHMNLSNEYINKSLSDSGSEYFHKYNSTNICHLLFSASGFNNLINRSLALLILENYLFWLSKNKNINFQQDFNISKLSNLIKTIKVSQPILENDTNALILFIKNLQIIN

Secondary structure (DSSP, 8-state):
-HHHHHHSS-HHHHHHHHHT--GGGGGG--HHHHHHHHHHHTTTT-HHHHHHHHHHHHHHHHHHHH-TTS----SS-HHHHHHHHHHHHHSPP--TT-HHHHHHHHHHHHS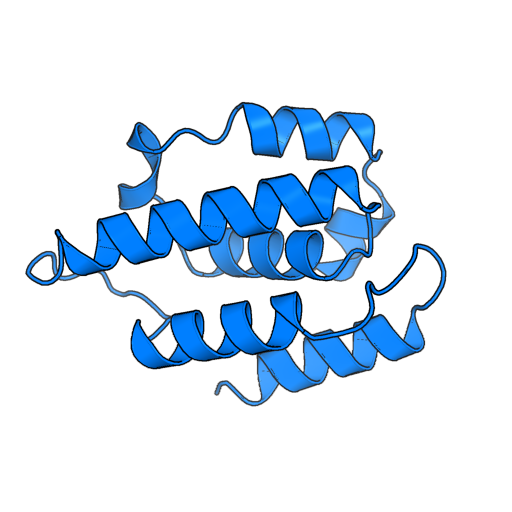--

Organism: NCBI:txid1561972